Protein AF-D9WVT8-F1 (afdb_monomer_lite)

pLDDT: mean 73.74, std 14.32, range [50.91, 98.19]

Organism: NCBI:txid457427

Secondary structure (DSSP, 8-state):
-------GGGSTHHHHHHHHHHTTTTSS----HHHHHHTT----S-TTTS--S---STTSPPPPPP---THHHHHHHHHHHHHHHHHHHHHHHHHHHHT-

Structure (mmCIF, N/CA/C/O backbone):
data_AF-D9WVT8-F1
#
_entry.id   AF-D9WVT8-F1
#
loop_
_atom_site.group_PDB
_atom_site.id
_atom_site.type_symbol
_atom_site.label_atom_id
_atom_site.label_alt_id
_atom_site.label_comp_id
_atom_site.label_asym_id
_atom_site.label_entity_id
_atom_site.label_seq_id
_atom_site.pdbx_PDB_ins_code
_atom_site.Cartn_x
_atom_site.Cartn_y
_atom_site.Cartn_z
_atom_site.occupancy
_atom_site.B_iso_or_equiv
_atom_site.auth_seq_id
_atom_site.auth_comp_id
_atom_site.auth_asym_id
_atom_site.auth_atom_id
_atom_site.pdbx_PDB_model_num
ATOM 1 N N . MET A 1 1 ? -20.806 45.036 102.290 1.00 50.91 1 MET A N 1
ATOM 2 C CA . MET A 1 1 ? -20.273 44.665 100.964 1.00 50.91 1 MET A CA 1
ATOM 3 C C . MET A 1 1 ? -20.868 43.306 100.696 1.00 50.91 1 MET A C 1
ATOM 5 O O . MET A 1 1 ? -20.274 42.285 101.012 1.00 50.91 1 MET A O 1
ATOM 9 N N . ASP A 1 2 ? -22.142 43.396 100.341 1.00 51.28 2 ASP A N 1
ATOM 10 C CA . ASP A 1 2 ? -23.136 42.341 100.173 1.00 51.28 2 ASP A CA 1
ATOM 11 C C . ASP A 1 2 ? -22.688 41.458 99.006 1.00 51.28 2 ASP A C 1
ATOM 13 O O . ASP A 1 2 ? -22.251 41.966 97.977 1.00 51.28 2 ASP A O 1
ATOM 17 N N . ASP A 1 3 ? -22.392 40.195 99.264 1.00 60.50 3 ASP A N 1
ATOM 18 C CA . ASP A 1 3 ? -23.284 39.043 99.445 1.00 60.50 3 ASP A CA 1
ATOM 19 C C . ASP A 1 3 ? -23.158 38.207 98.171 1.00 60.50 3 ASP A C 1
ATOM 21 O O . ASP A 1 3 ? -23.471 38.642 97.063 1.00 60.50 3 ASP A O 1
ATOM 25 N N . ILE A 1 4 ? -22.499 37.066 98.339 1.00 61.38 4 ILE A N 1
ATOM 26 C CA . ILE A 1 4 ? -22.051 36.173 97.277 1.00 61.38 4 ILE A CA 1
ATOM 27 C C . ILE A 1 4 ? -23.297 35.406 96.838 1.00 61.38 4 ILE A C 1
ATOM 29 O O . ILE A 1 4 ? -23.610 34.348 97.374 1.00 61.38 4 ILE A O 1
ATOM 33 N N . GLY A 1 5 ? -24.048 36.019 95.927 1.00 60.19 5 GLY A N 1
ATOM 34 C CA . GLY A 1 5 ? -25.235 35.438 95.324 1.00 60.19 5 GLY A CA 1
ATOM 35 C C . GLY A 1 5 ? -24.886 34.256 94.425 1.00 60.19 5 GLY A C 1
ATOM 36 O O . GLY A 1 5 ? -24.136 34.411 93.465 1.00 60.19 5 GLY A O 1
ATOM 37 N N . ASP A 1 6 ? -25.476 33.121 94.789 1.00 62.91 6 ASP A N 1
ATOM 38 C CA . ASP A 1 6 ? -26.058 32.089 93.927 1.00 62.91 6 ASP A CA 1
ATOM 39 C C . ASP A 1 6 ? -25.130 31.336 92.957 1.00 62.91 6 ASP A C 1
ATOM 41 O O . ASP A 1 6 ? -24.783 31.791 91.872 1.00 62.91 6 ASP A O 1
ATOM 45 N N . LEU A 1 7 ? -24.764 30.115 93.358 1.00 59.00 7 LEU A N 1
ATOM 46 C CA . LEU A 1 7 ? -24.038 29.124 92.555 1.00 59.00 7 LEU A CA 1
ATOM 47 C C . LEU A 1 7 ? -24.989 28.137 91.842 1.00 59.00 7 LEU A C 1
ATOM 49 O O . LEU A 1 7 ? -24.538 27.083 91.399 1.00 59.00 7 LEU A O 1
ATOM 53 N N . ASP A 1 8 ? -26.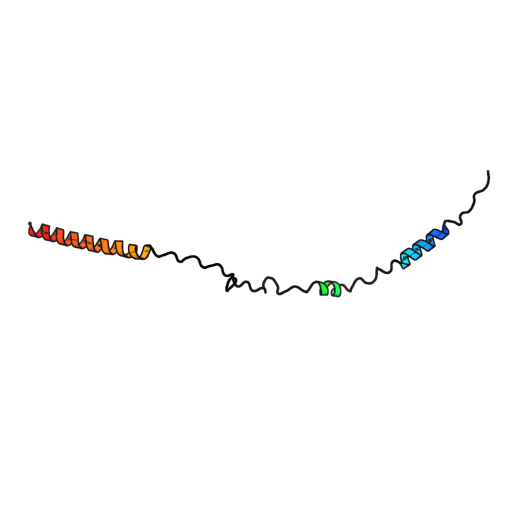276 28.465 91.706 1.00 59.03 8 ASP A N 1
ATOM 54 C CA . ASP A 1 8 ? -27.288 27.576 91.108 1.00 59.03 8 ASP A CA 1
ATOM 55 C C . ASP A 1 8 ? -27.292 27.572 89.557 1.00 59.03 8 ASP A C 1
ATOM 57 O O . ASP A 1 8 ? -27.959 26.742 88.944 1.00 59.03 8 ASP A O 1
ATOM 61 N N . ASP A 1 9 ? -26.488 28.414 88.893 1.00 58.50 9 ASP A N 1
ATOM 62 C CA . ASP A 1 9 ? -26.440 28.508 87.416 1.00 58.50 9 ASP A CA 1
ATOM 63 C C . ASP A 1 9 ? -25.504 27.487 86.726 1.00 58.50 9 ASP A C 1
ATOM 65 O O . ASP A 1 9 ? -25.484 27.386 85.498 1.00 58.50 9 ASP A O 1
ATOM 69 N N . VAL A 1 10 ? -24.703 26.711 87.470 1.00 57.22 10 VAL A N 1
ATOM 70 C CA . VAL A 1 10 ? -23.724 25.770 86.870 1.00 57.22 10 VAL A CA 1
ATOM 71 C C . VAL A 1 10 ? -24.318 24.388 86.562 1.00 57.22 10 VAL A C 1
ATOM 73 O O . VAL A 1 10 ? -23.728 23.630 85.791 1.00 57.22 10 VAL A O 1
ATOM 76 N N . ASP A 1 11 ? -25.488 24.068 87.122 1.00 57.31 11 ASP A N 1
ATOM 77 C CA . ASP A 1 11 ? -26.176 22.777 86.948 1.00 57.31 11 ASP A CA 1
ATOM 78 C C . ASP A 1 11 ? -26.972 22.703 85.626 1.00 57.31 11 ASP A C 1
ATOM 80 O O . ASP A 1 11 ? -27.199 21.632 85.076 1.00 57.31 11 ASP A O 1
ATOM 84 N N . GLN A 1 12 ? -27.307 23.843 85.013 1.00 58.78 12 GLN A N 1
ATOM 85 C CA . GLN A 1 12 ? -28.023 23.875 83.725 1.00 58.78 12 GLN A CA 1
ATOM 86 C C . GLN A 1 12 ? -27.145 23.488 82.521 1.00 58.78 12 GLN A C 1
ATOM 88 O O . GLN A 1 12 ? -27.652 23.077 81.479 1.00 58.78 12 GLN A O 1
ATOM 93 N N . GLY A 1 13 ? -25.817 23.580 82.643 1.00 56.03 13 GLY A N 1
ATOM 94 C CA . GLY A 1 13 ? -24.892 23.224 81.560 1.00 56.03 13 GLY A CA 1
ATOM 95 C C . GLY A 1 13 ? -24.733 21.715 81.335 1.00 56.03 13 GLY A C 1
ATOM 96 O O . GLY A 1 13 ? -24.273 21.307 80.268 1.00 56.03 13 GLY A O 1
ATOM 97 N N . VAL A 1 14 ? -25.099 20.876 82.315 1.00 58.19 14 VAL A N 1
ATOM 98 C CA . VAL A 1 14 ? -24.965 19.410 82.213 1.00 58.19 14 VAL A CA 1
ATOM 99 C C . VAL A 1 14 ? -26.164 18.736 81.531 1.00 58.19 14 VAL A C 1
ATOM 101 O O . VAL A 1 14 ? -26.035 17.625 81.021 1.00 58.19 14 VAL A O 1
ATOM 104 N N . GLU A 1 15 ? -27.309 19.413 81.454 1.00 58.66 15 GLU A N 1
ATOM 105 C CA . GLU A 1 15 ? -28.507 18.918 80.763 1.00 58.66 15 GLU A CA 1
ATOM 106 C C . GLU A 1 15 ? -28.406 19.131 79.241 1.00 58.66 15 GLU A C 1
ATOM 108 O O . GLU A 1 15 ? -28.783 18.259 78.455 1.00 58.66 15 GLU A O 1
ATOM 113 N N . ASP A 1 16 ? -27.789 20.237 78.813 1.00 58.62 16 ASP A N 1
ATOM 114 C CA . ASP A 1 16 ? -27.619 20.593 77.396 1.00 58.62 16 ASP A CA 1
ATOM 115 C C . ASP A 1 16 ?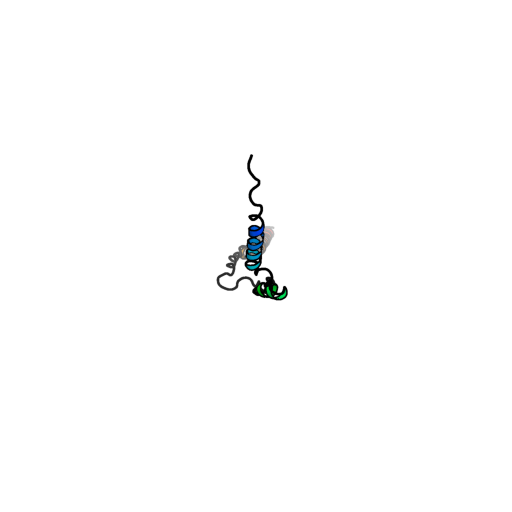 -26.571 19.702 76.688 1.00 58.62 16 ASP A C 1
ATOM 117 O O . ASP A 1 16 ? -26.714 19.333 75.521 1.00 58.62 16 ASP A O 1
ATOM 121 N N . VAL A 1 17 ? -25.548 19.230 77.414 1.00 59.8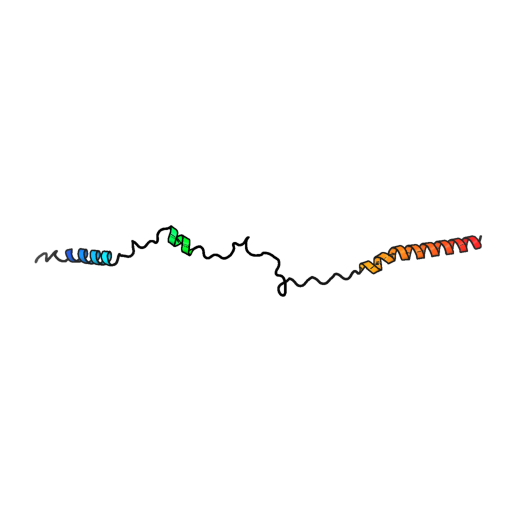8 17 VAL A N 1
ATOM 122 C CA . VAL A 1 17 ? -24.605 18.213 76.897 1.00 59.88 17 VAL A CA 1
ATOM 123 C C . VAL A 1 17 ? -25.245 16.826 76.747 1.00 59.88 17 VAL A C 1
ATOM 125 O O . VAL A 1 17 ? -24.815 16.050 75.894 1.00 59.88 17 VAL A O 1
ATOM 128 N N . GLY A 1 18 ? -26.294 16.521 77.520 1.00 59.50 18 GLY A N 1
ATOM 129 C CA . GLY A 1 18 ? -27.115 15.319 77.347 1.00 59.50 18 GLY A CA 1
ATOM 130 C C . GLY A 1 18 ? -27.992 15.386 76.092 1.00 59.50 18 GLY A C 1
ATOM 131 O O . GLY A 1 18 ? -28.099 14.400 75.365 1.00 59.50 18 GLY A O 1
ATOM 132 N N . ALA A 1 19 ? -28.531 16.566 75.771 1.00 62.53 19 ALA A N 1
ATOM 133 C CA . ALA A 1 19 ? -29.282 16.803 74.536 1.00 62.53 19 ALA A CA 1
ATOM 134 C C . ALA A 1 19 ? -28.394 16.724 73.276 1.00 62.53 19 ALA A C 1
ATOM 136 O O . ALA A 1 19 ? -28.817 16.213 72.237 1.00 62.53 19 ALA A O 1
ATOM 137 N N . LEU A 1 20 ? -27.130 17.156 73.367 1.00 60.41 20 LEU A N 1
ATOM 138 C CA . LEU A 1 20 ? -26.137 16.955 72.303 1.00 60.41 20 LEU A CA 1
ATOM 139 C C . LEU A 1 20 ? -25.779 15.473 72.099 1.00 60.41 20 LEU A C 1
ATOM 141 O O . LEU A 1 20 ? -25.527 15.065 70.966 1.00 60.41 20 LEU A O 1
ATOM 145 N N . ALA A 1 21 ? -25.792 14.661 73.162 1.00 59.56 21 ALA A N 1
ATOM 146 C CA . ALA A 1 21 ? -25.621 13.211 73.066 1.00 59.56 21 ALA A CA 1
ATOM 147 C C . ALA A 1 21 ? -26.848 12.516 72.440 1.00 59.56 21 ALA A C 1
ATOM 149 O O . ALA A 1 21 ? -26.688 11.539 71.714 1.00 59.56 21 ALA A O 1
ATOM 150 N N . GLU A 1 22 ? -28.058 13.048 72.641 1.00 57.81 22 GLU A N 1
ATOM 151 C CA . GLU A 1 22 ? -29.289 12.559 71.997 1.00 57.81 22 GLU A CA 1
ATOM 152 C C . GLU A 1 22 ? -29.348 12.902 70.492 1.00 57.81 22 GLU A C 1
ATOM 154 O O . GLU A 1 22 ? -29.849 12.116 69.688 1.00 57.81 22 GLU A O 1
ATOM 159 N N . LEU A 1 23 ? -28.733 14.016 70.073 1.00 59.47 23 LEU A N 1
ATOM 160 C CA . LEU A 1 23 ? -28.438 14.322 68.661 1.00 59.47 23 LEU A CA 1
ATOM 161 C C . LEU A 1 23 ? -27.265 13.498 68.082 1.00 59.47 23 LEU A C 1
ATOM 163 O O . LEU A 1 23 ? -27.044 13.519 66.870 1.00 59.47 23 LEU A O 1
ATOM 167 N N . GLY A 1 24 ? -26.531 12.768 68.928 1.00 57.94 24 GLY A N 1
ATOM 168 C CA . GLY A 1 24 ? -25.373 11.929 68.600 1.00 57.94 24 GLY A CA 1
ATOM 169 C C . GLY A 1 24 ? -25.712 10.512 68.128 1.00 57.94 24 GLY A C 1
ATOM 170 O O . GLY A 1 24 ? -24.833 9.661 68.064 1.00 57.94 24 GLY A O 1
ATOM 171 N N . GLY A 1 25 ? -26.964 10.234 67.759 1.00 55.56 25 GLY A N 1
ATOM 172 C CA . GLY A 1 25 ? -27.382 8.959 67.162 1.00 55.56 25 GLY A CA 1
ATOM 173 C C . GLY A 1 25 ? -26.894 8.734 65.722 1.00 55.56 25 GLY A C 1
ATOM 174 O O . GLY A 1 25 ? -27.648 8.212 64.907 1.00 55.56 25 GLY A O 1
ATOM 175 N N . LEU A 1 26 ? -25.676 9.165 65.380 1.00 59.38 26 LEU A N 1
ATOM 176 C CA . LEU A 1 26 ? -25.056 8.966 64.062 1.00 59.38 26 LEU A CA 1
ATOM 177 C C . LEU A 1 26 ? -23.907 7.944 64.086 1.00 59.38 26 LEU A C 1
ATOM 179 O O . LEU A 1 26 ? -23.282 7.728 63.051 1.00 59.38 26 LEU A O 1
ATOM 183 N N . ASP A 1 27 ? -23.631 7.325 65.236 1.00 58.28 27 ASP A N 1
ATOM 184 C CA . ASP A 1 27 ? -22.425 6.509 65.429 1.00 58.28 27 ASP A CA 1
ATOM 185 C C . ASP A 1 27 ? -22.606 4.994 65.205 1.00 58.28 27 ASP A C 1
ATOM 187 O O . ASP A 1 27 ? -21.615 4.273 65.230 1.00 58.28 27 ASP A O 1
ATOM 191 N N . ASP A 1 28 ? -23.809 4.486 64.909 1.00 59.06 28 ASP A N 1
ATOM 192 C CA . ASP A 1 28 ? -24.047 3.029 64.791 1.00 59.06 28 ASP A CA 1
ATOM 193 C C . ASP A 1 28 ? -24.770 2.595 63.503 1.00 59.06 28 ASP A C 1
ATOM 195 O O . ASP A 1 28 ? -25.538 1.636 63.480 1.00 59.06 28 ASP A O 1
ATOM 199 N N . ASP A 1 29 ? -24.485 3.267 62.392 1.00 59.12 29 ASP A N 1
ATOM 200 C CA . ASP A 1 29 ? -24.782 2.741 61.053 1.00 59.12 29 ASP A CA 1
ATOM 201 C C . ASP A 1 29 ? -23.523 2.799 60.173 1.00 59.12 29 ASP A C 1
ATOM 203 O O . ASP A 1 29 ? -23.583 3.109 58.982 1.00 59.12 29 ASP A O 1
ATOM 207 N N . GLU A 1 30 ? -22.349 2.496 60.745 1.00 60.38 30 GLU A N 1
ATOM 208 C CA . GLU A 1 30 ? -21.217 2.101 59.907 1.00 60.38 30 GLU A CA 1
ATOM 209 C C . GLU A 1 30 ? -21.622 0.774 59.247 1.00 60.38 30 GLU A C 1
ATOM 211 O O . GLU A 1 30 ? -21.756 -0.245 59.939 1.00 60.38 30 GLU A O 1
ATOM 216 N N . PRO A 1 31 ? -21.897 0.755 57.927 1.00 62.88 31 PRO A N 1
ATOM 217 C CA . PRO A 1 31 ? -22.339 -0.461 57.273 1.00 62.88 31 PRO A CA 1
ATOM 218 C C . PRO A 1 31 ? -21.272 -1.537 57.505 1.00 62.88 31 PRO A C 1
ATOM 220 O O . PRO A 1 31 ? -20.080 -1.221 57.449 1.00 62.88 31 PRO A O 1
ATOM 223 N N . PRO A 1 32 ? -21.658 -2.808 57.736 1.00 67.81 32 PRO A N 1
ATOM 224 C CA . PRO A 1 32 ? -20.687 -3.880 57.934 1.00 67.81 32 PRO A CA 1
ATOM 225 C C . PRO A 1 32 ? -19.662 -3.805 56.802 1.00 67.81 32 PRO A C 1
ATOM 227 O O . PRO A 1 32 ? -20.055 -3.593 55.654 1.00 67.81 32 PRO A O 1
ATOM 230 N N . ALA A 1 33 ? -18.366 -3.919 57.107 1.00 63.44 33 ALA A N 1
ATOM 231 C CA . ALA A 1 33 ? -17.275 -3.583 56.177 1.00 63.44 33 ALA A CA 1
ATOM 232 C C . ALA A 1 33 ? -17.420 -4.215 54.768 1.00 63.44 33 ALA A C 1
ATOM 234 O O . ALA A 1 33 ? -16.949 -3.677 53.764 1.00 63.44 33 ALA A O 1
ATOM 235 N N . GLU A 1 34 ? -18.141 -5.331 54.672 1.00 58.56 34 GLU A N 1
ATOM 236 C CA . GLU A 1 34 ? -18.519 -6.028 53.441 1.00 58.56 34 GLU A CA 1
ATOM 237 C C . GLU A 1 34 ? -19.523 -5.250 52.553 1.00 58.56 34 GLU A C 1
ATOM 239 O O . GLU A 1 34 ? -19.402 -5.251 51.325 1.00 58.56 34 GLU A O 1
ATOM 244 N N . ALA A 1 35 ? -20.483 -4.519 53.133 1.00 60.53 35 ALA A N 1
ATOM 245 C CA . ALA A 1 35 ? -21.496 -3.729 52.423 1.00 60.53 35 ALA A CA 1
ATOM 246 C C . ALA A 1 35 ? -20.948 -2.407 51.849 1.00 60.53 35 ALA A C 1
ATOM 248 O O . ALA A 1 35 ? -21.450 -1.919 50.829 1.00 60.53 35 ALA A O 1
ATOM 249 N N . ALA A 1 36 ? -19.884 -1.856 52.441 1.00 58.41 36 ALA A N 1
ATOM 250 C CA . ALA A 1 36 ? -19.128 -0.747 51.855 1.00 58.41 36 ALA A CA 1
ATOM 251 C C . ALA A 1 36 ? -18.316 -1.201 50.624 1.00 58.41 36 ALA A C 1
ATOM 253 O O . ALA A 1 36 ? -18.214 -0.472 49.632 1.00 58.41 36 ALA A O 1
ATOM 254 N N . HIS A 1 37 ? -17.790 -2.431 50.638 1.00 61.38 37 HIS A N 1
ATOM 255 C CA . HIS A 1 37 ? -17.090 -3.020 49.493 1.00 61.38 37 HIS A CA 1
ATOM 256 C C . HIS A 1 37 ? -18.025 -3.449 48.357 1.00 61.38 37 HIS A C 1
ATOM 258 O O . HIS A 1 37 ? -17.658 -3.308 47.189 1.00 61.38 37 HIS A O 1
ATOM 264 N N . ALA A 1 38 ? -19.248 -3.884 48.669 1.00 63.25 38 ALA A N 1
ATOM 265 C CA . ALA A 1 38 ? -20.245 -4.268 47.668 1.00 63.25 38 ALA A CA 1
ATOM 266 C C . ALA A 1 38 ? -20.585 -3.118 46.698 1.00 63.25 38 ALA A C 1
ATOM 268 O O . ALA A 1 38 ? -20.663 -3.316 45.486 1.00 63.25 38 ALA A O 1
ATOM 269 N N . ARG A 1 39 ? -20.688 -1.881 47.205 1.00 62.62 39 ARG A N 1
ATOM 270 C CA . ARG A 1 39 ? -20.955 -0.674 46.394 1.00 62.62 39 ARG A CA 1
ATOM 271 C C . ARG A 1 39 ? -19.778 -0.250 45.507 1.00 62.62 39 ARG A C 1
ATOM 273 O O . ARG A 1 39 ? -19.946 0.593 44.631 1.00 62.62 39 ARG A O 1
ATOM 280 N N . ARG A 1 40 ? -18.591 -0.826 45.717 1.00 62.38 40 ARG A N 1
ATOM 281 C CA . ARG A 1 40 ? -17.365 -0.549 44.951 1.00 62.38 40 ARG A CA 1
ATOM 282 C C . ARG A 1 40 ? -17.131 -1.512 43.787 1.00 62.38 40 ARG A C 1
ATOM 284 O O . ARG A 1 40 ? -16.131 -1.367 43.093 1.00 62.38 40 ARG A O 1
ATOM 291 N N . THR A 1 41 ? -18.046 -2.452 43.537 1.00 67.06 41 THR A N 1
ATOM 292 C CA . THR A 1 41 ? -17.928 -3.419 42.431 1.00 67.06 41 THR A CA 1
ATOM 293 C C . THR A 1 41 ? -19.109 -3.333 41.467 1.00 67.06 41 THR A C 1
ATOM 295 O O . THR A 1 41 ? -19.833 -4.284 41.212 1.00 67.06 41 THR A O 1
ATOM 298 N N . MET A 1 42 ? -19.288 -2.153 40.880 1.00 67.25 42 MET A N 1
ATOM 299 C CA . MET A 1 42 ? -19.906 -2.040 39.560 1.00 67.25 42 MET A CA 1
ATOM 300 C C . MET A 1 42 ? -18.855 -1.459 38.625 1.00 67.25 42 MET A C 1
ATOM 302 O O . MET A 1 42 ? -18.842 -0.274 38.309 1.00 67.25 42 MET A O 1
ATOM 306 N N . ILE A 1 43 ? -17.904 -2.304 38.258 1.00 69.00 43 ILE A N 1
ATOM 307 C CA . ILE A 1 43 ? -16.856 -1.977 37.302 1.00 69.00 43 ILE A CA 1
ATOM 308 C C . ILE A 1 43 ? -17.153 -2.877 36.108 1.00 69.00 43 ILE A C 1
ATOM 310 O O . ILE A 1 43 ? -17.468 -4.053 36.289 1.00 69.00 43 ILE A O 1
ATOM 314 N N . GLY A 1 44 ? -17.165 -2.316 34.899 1.00 74.69 44 GLY A N 1
ATOM 315 C CA . GLY A 1 44 ? -17.298 -3.122 33.685 1.00 74.69 44 GLY A CA 1
ATOM 316 C C . GLY A 1 44 ? -16.195 -4.188 33.587 1.00 74.69 44 GLY A C 1
ATOM 317 O O . GLY A 1 44 ? -15.353 -4.308 34.474 1.00 74.69 44 GLY A O 1
ATOM 318 N N . ARG A 1 45 ? -16.180 -4.946 32.484 1.00 73.81 45 ARG A N 1
ATOM 319 C CA . ARG A 1 45 ? -15.081 -5.880 32.177 1.00 73.81 45 ARG A CA 1
ATOM 320 C C . ARG A 1 45 ? -13.726 -5.208 32.421 1.00 73.81 45 ARG A C 1
ATOM 322 O O . ARG A 1 45 ? -13.562 -4.044 32.042 1.00 73.81 45 ARG A O 1
ATOM 329 N N . SER A 1 46 ? -12.812 -5.911 33.089 1.00 79.88 46 SER A N 1
ATOM 330 C CA . SER A 1 46 ? -11.494 -5.373 33.435 1.00 79.88 46 SER A CA 1
ATOM 331 C C . SER A 1 46 ? -10.739 -4.909 32.186 1.00 79.88 46 SER A C 1
ATOM 333 O O . SER A 1 46 ? -11.104 -5.255 31.064 1.00 79.88 46 SER A O 1
ATOM 335 N N . THR A 1 47 ? -9.692 -4.097 32.338 1.00 75.12 47 THR A N 1
ATOM 336 C CA . THR A 1 47 ? -8.954 -3.554 31.184 1.00 75.12 47 THR A CA 1
ATOM 337 C C . THR A 1 47 ? -8.45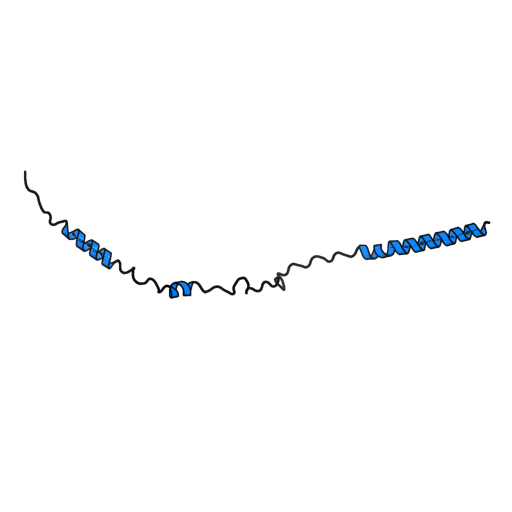2 -4.638 30.241 1.00 75.12 47 THR A C 1
ATOM 339 O O . THR A 1 47 ? -8.520 -4.456 29.038 1.00 75.12 47 THR A O 1
ATOM 342 N N . GLU A 1 48 ? -8.038 -5.775 30.782 1.00 74.56 48 GLU A N 1
ATOM 343 C CA . GLU A 1 48 ? -7.582 -6.965 30.073 1.00 74.56 48 GLU A CA 1
ATOM 344 C C . GLU A 1 48 ? -8.722 -7.813 29.478 1.00 74.56 48 GLU A C 1
ATOM 346 O O . GLU A 1 48 ? -8.490 -8.630 28.589 1.00 74.56 48 GLU A O 1
ATOM 351 N N . GLU A 1 49 ? -9.956 -7.601 29.935 1.00 76.62 49 GLU A N 1
ATOM 352 C CA . GLU A 1 49 ? -11.184 -8.221 29.425 1.00 76.62 49 GLU A CA 1
ATOM 353 C C . GLU A 1 49 ? -11.950 -7.312 28.442 1.00 76.62 49 GLU A C 1
ATOM 355 O O . GLU A 1 49 ? -12.910 -7.757 27.792 1.00 76.62 49 GLU A O 1
ATOM 360 N N . VAL A 1 50 ? -11.555 -6.036 28.323 1.00 78.88 50 VAL A N 1
ATOM 361 C CA . VAL A 1 50 ? -12.001 -5.135 27.254 1.00 78.88 50 VAL A CA 1
ATOM 362 C C . VAL A 1 50 ? -11.381 -5.617 25.947 1.00 78.88 50 VAL A C 1
ATOM 364 O O . VAL A 1 50 ? -10.181 -5.853 25.855 1.00 78.88 50 VAL A O 1
ATOM 367 N N . ASP A 1 51 ? -12.212 -5.764 24.912 1.00 79.44 51 ASP A N 1
ATOM 368 C CA . ASP A 1 51 ? -11.733 -6.164 23.591 1.00 79.44 51 ASP A CA 1
ATOM 369 C C . ASP A 1 51 ? -10.767 -5.104 23.049 1.00 79.44 51 ASP A C 1
ATOM 371 O O . ASP A 1 51 ? -11.165 -4.012 22.641 1.00 79.44 51 ASP A O 1
ATOM 375 N N . HIS A 1 52 ? -9.480 -5.433 23.079 1.00 80.94 52 HIS A N 1
ATOM 376 C CA . HIS A 1 52 ? -8.419 -4.615 22.512 1.00 80.94 52 HIS A CA 1
ATOM 377 C C . HIS A 1 52 ? -8.249 -4.829 21.011 1.00 80.94 52 HIS A C 1
ATOM 379 O O . HIS A 1 52 ? -7.278 -4.327 20.437 1.00 80.94 52 HIS A O 1
ATOM 385 N N . ALA A 1 53 ? -9.141 -5.578 20.350 1.00 81.38 53 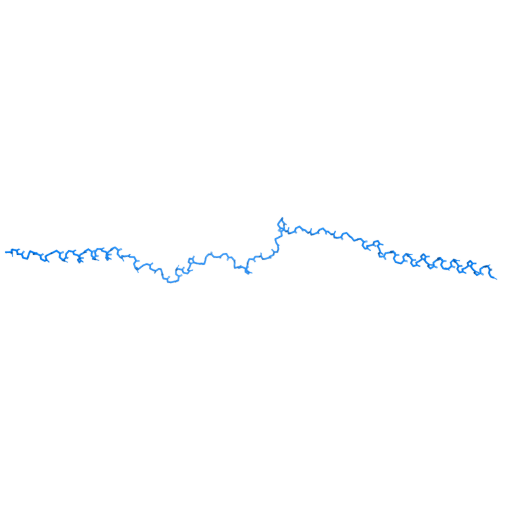ALA A N 1
ATOM 386 C CA . ALA A 1 53 ? -9.112 -5.658 18.904 1.00 81.38 53 ALA A CA 1
ATOM 387 C C . ALA A 1 53 ? -9.091 -4.232 18.329 1.00 81.38 53 ALA A C 1
ATOM 389 O O . ALA A 1 53 ? -9.930 -3.404 18.702 1.00 81.38 53 ALA A O 1
ATOM 390 N N . PRO A 1 54 ? -8.141 -3.929 17.422 1.00 80.06 54 PRO A N 1
ATOM 391 C CA . PRO A 1 54 ? -8.125 -2.655 16.727 1.00 80.06 54 PRO A CA 1
ATOM 392 C C . PRO A 1 54 ? -9.527 -2.365 16.187 1.00 80.06 54 PRO A C 1
ATOM 394 O O . PRO A 1 54 ? -10.135 -3.284 15.621 1.00 80.06 54 PRO A O 1
ATOM 397 N N . PRO A 1 55 ? -10.056 -1.143 16.374 1.00 79.62 55 PRO A N 1
ATOM 398 C CA . PRO A 1 55 ? -11.431 -0.825 16.022 1.00 79.62 55 PRO A CA 1
ATOM 399 C C . PRO A 1 55 ? -11.691 -1.248 14.577 1.00 79.62 55 PRO A C 1
ATOM 401 O O . PRO A 1 55 ? -11.085 -0.726 13.646 1.00 79.62 55 PRO A O 1
ATOM 404 N N . ARG A 1 56 ? -12.553 -2.250 14.382 1.00 71.81 56 ARG A N 1
ATOM 405 C CA . ARG A 1 56 ? -12.960 -2.694 13.045 1.00 71.81 56 ARG A CA 1
ATOM 406 C C . ARG A 1 56 ? -14.129 -1.833 12.568 1.00 71.81 56 ARG A C 1
ATOM 408 O O . ARG A 1 56 ? -14.938 -1.360 13.362 1.00 71.81 56 ARG A O 1
ATOM 415 N N . GLY A 1 57 ? -14.236 -1.623 11.260 1.00 79.12 57 GLY A N 1
ATOM 416 C CA . GLY A 1 57 ? -15.280 -0.782 10.669 1.00 79.12 57 GLY A CA 1
ATOM 417 C C . GLY A 1 57 ? -14.833 0.669 10.490 1.00 79.12 57 GLY A C 1
ATOM 418 O O . GLY A 1 57 ? -13.716 0.928 10.060 1.00 79.12 57 GLY A O 1
ATOM 419 N N . ARG A 1 58 ? -15.715 1.633 10.768 1.00 74.94 58 ARG A N 1
ATOM 420 C CA . ARG A 1 58 ? -15.521 3.046 10.373 1.00 74.94 58 ARG A CA 1
ATOM 421 C C . ARG A 1 58 ? -14.465 3.809 11.174 1.00 74.94 58 ARG A C 1
ATOM 423 O O . ARG A 1 58 ? -14.011 4.848 10.714 1.00 74.94 58 ARG A O 1
ATOM 430 N N . TYR A 1 59 ? -14.101 3.300 12.346 1.00 72.44 59 TYR A N 1
ATOM 431 C CA . TYR A 1 59 ? -13.031 3.856 13.177 1.00 72.44 59 TYR A CA 1
ATOM 432 C C . TYR A 1 59 ? -11.706 3.107 12.992 1.00 72.44 59 TYR A C 1
ATOM 434 O O . TYR A 1 59 ? -10.753 3.378 13.718 1.00 72.44 59 TYR A O 1
ATOM 442 N N . ALA A 1 60 ? -11.636 2.168 12.038 1.00 83.75 60 ALA A N 1
ATOM 443 C CA . ALA A 1 60 ? -10.369 1.563 11.673 1.00 83.75 60 ALA A CA 1
ATOM 444 C C . ALA A 1 60 ? -9.451 2.644 11.092 1.00 83.75 60 ALA A C 1
ATOM 446 O O . ALA A 1 60 ? -9.919 3.480 10.309 1.00 83.75 60 ALA A O 1
ATOM 447 N N . PRO A 1 61 ? -8.153 2.638 11.437 1.00 81.88 61 PRO A N 1
ATOM 448 C CA . PRO A 1 61 ? -7.199 3.493 10.757 1.00 81.88 61 PRO A CA 1
ATOM 449 C C . PRO A 1 61 ? -7.298 3.227 9.253 1.00 81.88 61 PRO A C 1
ATOM 451 O O . PRO A 1 61 ? -7.236 2.078 8.808 1.00 81.88 61 PRO A O 1
ATOM 454 N N . VAL A 1 62 ? -7.508 4.296 8.481 1.00 84.69 62 VAL A N 1
ATOM 455 C CA . VAL A 1 62 ? -7.555 4.220 7.020 1.00 84.69 62 VAL A CA 1
ATOM 456 C C . VAL A 1 62 ? -6.246 3.577 6.556 1.00 84.69 62 VAL A C 1
ATOM 458 O O . VAL A 1 62 ? -5.180 4.042 6.975 1.00 84.69 62 VAL A O 1
ATOM 461 N N . PRO A 1 63 ? -6.295 2.499 5.749 1.00 82.38 63 PRO A N 1
ATOM 462 C CA . PRO A 1 63 ? -5.082 1.845 5.293 1.00 82.38 63 PRO A CA 1
ATOM 463 C C . PRO A 1 63 ? -4.219 2.855 4.542 1.00 82.38 63 PRO A C 1
ATOM 465 O O . PRO A 1 63 ? -4.723 3.655 3.748 1.00 82.38 63 PRO A O 1
ATOM 468 N N . ALA A 1 64 ? -2.916 2.828 4.820 1.00 82.88 64 ALA A N 1
ATOM 469 C CA . ALA A 1 64 ? -1.969 3.664 4.105 1.00 82.88 64 ALA A CA 1
ATOM 470 C C . ALA A 1 64 ? -2.089 3.390 2.594 1.00 82.88 64 ALA A C 1
ATOM 472 O O . ALA A 1 64 ? -2.295 2.235 2.205 1.00 82.88 64 ALA A O 1
ATOM 473 N N . PRO A 1 65 ? -1.974 4.425 1.742 1.00 81.62 65 PRO A N 1
ATOM 474 C CA . PRO A 1 65 ? -2.001 4.229 0.301 1.00 81.62 65 PRO A CA 1
ATOM 475 C C . PRO A 1 65 ? -0.918 3.225 -0.101 1.00 81.62 65 PRO A C 1
ATOM 477 O O . PRO A 1 65 ? 0.215 3.306 0.380 1.00 81.62 65 PRO A O 1
ATOM 480 N N . GLU A 1 66 ? -1.261 2.276 -0.977 1.00 80.38 66 GLU A N 1
ATOM 481 C CA . GLU A 1 66 ? -0.277 1.327 -1.493 1.00 80.38 66 GLU A CA 1
ATOM 482 C C . GLU A 1 66 ? 0.848 2.095 -2.189 1.0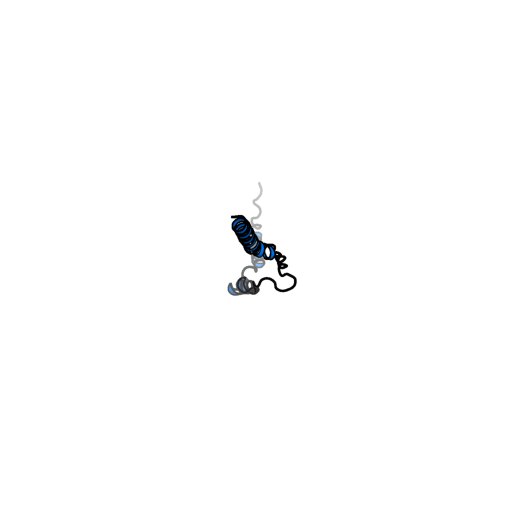0 80.38 66 GLU A C 1
ATOM 484 O O . GLU A 1 66 ? 0.617 2.910 -3.087 1.00 80.38 66 GLU A O 1
ATOM 489 N N . ALA A 1 67 ? 2.086 1.844 -1.762 1.00 77.38 67 ALA A N 1
ATOM 490 C CA . ALA A 1 67 ? 3.251 2.388 -2.433 1.00 77.38 67 ALA A CA 1
ATOM 491 C C . ALA A 1 67 ? 3.289 1.817 -3.857 1.00 77.38 67 ALA A C 1
ATOM 493 O O . ALA A 1 67 ? 3.607 0.644 -4.060 1.00 77.38 67 ALA A O 1
ATOM 494 N N . GLY A 1 68 ? 2.949 2.645 -4.847 1.00 70.75 68 GLY A N 1
ATOM 495 C CA . GLY A 1 68 ? 3.030 2.265 -6.252 1.00 70.75 68 GLY A CA 1
ATOM 496 C C . GLY A 1 68 ? 4.427 1.731 -6.570 1.00 70.75 68 GLY A C 1
ATOM 497 O O . GLY A 1 68 ? 5.434 2.375 -6.267 1.00 70.75 68 GLY A O 1
ATOM 498 N N . SER A 1 69 ? 4.509 0.533 -7.156 1.00 68.75 69 SER A N 1
ATOM 499 C CA . SER A 1 69 ? 5.788 -0.130 -7.405 1.00 68.75 69 SER A CA 1
ATOM 500 C C . SER A 1 69 ? 6.544 0.537 -8.564 1.00 68.75 69 SER A C 1
ATOM 502 O O . SER A 1 69 ? 6.543 0.049 -9.695 1.00 68.75 69 SER A O 1
ATOM 504 N N . THR A 1 70 ? 7.249 1.634 -8.299 1.00 66.69 70 THR A N 1
ATOM 505 C CA . THR A 1 70 ? 8.179 2.255 -9.262 1.00 66.69 70 THR A CA 1
ATOM 506 C C . THR A 1 70 ? 9.276 1.282 -9.706 1.00 66.69 70 THR A C 1
ATOM 508 O O . THR A 1 70 ? 9.744 1.339 -10.840 1.00 66.69 70 THR A O 1
ATOM 511 N N . GLY A 1 71 ? 9.641 0.317 -8.859 1.00 67.94 71 GLY A N 1
ATOM 512 C CA . GLY A 1 71 ? 10.677 -0.675 -9.152 1.00 67.94 71 GLY A CA 1
ATOM 513 C C . GLY A 1 71 ? 10.319 -1.719 -10.219 1.00 67.94 71 GLY A C 1
ATOM 514 O O . GLY A 1 71 ? 11.230 -2.347 -10.755 1.00 67.94 71 GLY A O 1
ATOM 515 N N . ALA A 1 72 ? 9.039 -1.922 -10.558 1.00 69.56 72 ALA A N 1
ATOM 516 C CA . ALA A 1 72 ? 8.643 -2.967 -11.510 1.00 69.56 72 ALA A CA 1
ATOM 517 C C . ALA A 1 72 ? 9.220 -2.726 -12.918 1.00 69.56 72 ALA A C 1
ATOM 519 O O . ALA A 1 72 ? 9.731 -3.657 -13.539 1.00 69.56 72 ALA A O 1
ATOM 520 N N . ALA A 1 73 ? 9.223 -1.473 -13.384 1.00 69.56 73 ALA A N 1
ATOM 521 C CA . ALA A 1 73 ? 9.837 -1.100 -14.659 1.00 69.56 73 ALA A CA 1
ATOM 522 C C . ALA A 1 73 ? 11.376 -1.179 -14.608 1.00 69.56 73 ALA A C 1
ATOM 524 O O . ALA A 1 73 ? 12.007 -1.669 -15.545 1.00 69.56 73 ALA A O 1
ATOM 525 N N . LEU A 1 74 ? 11.998 -0.763 -13.496 1.00 78.31 74 LEU A N 1
ATOM 526 C CA . LEU A 1 74 ? 13.462 -0.753 -13.365 1.00 78.31 74 LEU A CA 1
ATOM 527 C C . LEU A 1 74 ? 14.085 -2.154 -13.288 1.00 78.31 74 LEU A C 1
ATOM 529 O O . LEU A 1 74 ? 15.227 -2.328 -13.710 1.00 78.31 74 LEU A O 1
ATOM 533 N N . ARG A 1 75 ? 13.350 -3.171 -12.818 1.00 84.94 75 ARG A N 1
ATOM 534 C CA . ARG A 1 75 ? 13.831 -4.568 -12.785 1.00 84.94 75 ARG A CA 1
ATOM 535 C C . ARG A 1 75 ? 14.186 -5.109 -14.170 1.00 84.94 75 ARG A C 1
ATOM 537 O O . ARG A 1 75 ? 15.060 -5.963 -14.281 1.00 84.94 75 ARG A O 1
ATOM 544 N N . TRP A 1 76 ? 13.556 -4.579 -15.216 1.00 90.25 76 TRP A N 1
ATOM 545 C CA . TRP A 1 76 ? 13.839 -4.954 -16.599 1.00 90.25 76 TRP A CA 1
ATOM 546 C C . TRP A 1 76 ? 14.930 -4.110 -17.256 1.00 90.25 76 TRP A C 1
ATOM 548 O O . TRP A 1 76 ? 15.499 -4.539 -18.257 1.00 90.25 76 TRP A O 1
ATOM 558 N N . ALA A 1 77 ? 15.277 -2.951 -16.690 1.00 90.12 77 ALA A N 1
ATOM 559 C CA . ALA A 1 77 ? 16.265 -2.056 -17.285 1.00 90.12 77 ALA A CA 1
ATOM 560 C C . ALA A 1 77 ? 17.654 -2.712 -17.375 1.00 90.12 77 ALA A C 1
ATOM 562 O O . ALA A 1 77 ? 18.282 -2.689 -18.433 1.00 90.12 77 ALA A O 1
ATOM 563 N N . ALA A 1 78 ? 18.106 -3.357 -16.295 1.00 89.38 78 ALA A N 1
ATOM 564 C CA . ALA A 1 78 ? 19.392 -4.053 -16.260 1.00 89.38 78 ALA A CA 1
ATOM 565 C C . ALA A 1 78 ? 19.491 -5.223 -17.268 1.00 89.38 78 ALA A C 1
ATOM 567 O O . ALA A 1 78 ? 20.426 -5.220 -18.075 1.00 89.38 78 ALA A O 1
ATOM 568 N N . PRO A 1 79 ? 18.558 -6.201 -17.304 1.00 93.44 79 PRO A N 1
ATOM 569 C CA . PRO A 1 79 ? 18.631 -7.285 -18.285 1.00 93.44 79 PRO A CA 1
ATOM 570 C C . PRO A 1 79 ? 18.447 -6.793 -19.727 1.00 93.44 79 PRO A C 1
ATOM 572 O O . PRO A 1 79 ? 19.136 -7.281 -20.622 1.00 93.44 79 PRO A O 1
ATOM 575 N N . ALA A 1 80 ? 17.592 -5.792 -19.972 1.00 94.94 80 ALA A N 1
ATOM 576 C CA . ALA A 1 80 ? 17.433 -5.215 -21.306 1.00 94.94 80 ALA A CA 1
ATOM 577 C C . ALA A 1 80 ? 18.732 -4.555 -21.802 1.00 94.94 80 ALA A C 1
ATOM 579 O O . ALA A 1 80 ? 19.162 -4.807 -22.929 1.00 94.94 80 ALA A O 1
ATOM 580 N N . ALA A 1 81 ? 19.403 -3.774 -20.948 1.00 95.88 81 ALA A N 1
ATOM 581 C CA . ALA A 1 81 ? 20.684 -3.155 -21.279 1.00 95.88 81 ALA A CA 1
ATOM 582 C C . ALA A 1 81 ? 21.760 -4.199 -21.622 1.00 95.88 81 ALA A C 1
ATOM 584 O O . ALA A 1 81 ? 22.500 -4.023 -22.591 1.00 95.88 81 ALA A O 1
ATOM 585 N N . ALA A 1 82 ? 21.814 -5.317 -20.890 1.00 97.06 82 ALA A N 1
ATOM 586 C CA . ALA A 1 82 ? 22.762 -6.396 -21.166 1.00 97.06 82 ALA A CA 1
ATOM 587 C C . ALA A 1 82 ? 22.571 -7.001 -22.569 1.00 97.06 82 ALA A C 1
ATOM 589 O O . ALA A 1 82 ? 23.549 -7.196 -23.293 1.00 97.06 82 ALA A O 1
ATOM 590 N N . VAL A 1 83 ? 21.323 -7.240 -22.989 1.00 97.81 83 VAL A N 1
ATOM 591 C CA . VAL A 1 83 ? 21.009 -7.760 -24.332 1.00 97.81 83 VAL A CA 1
ATOM 592 C C . VAL A 1 83 ? 21.411 -6.763 -25.424 1.00 97.81 83 VAL A C 1
ATOM 594 O O . VAL A 1 83 ? 22.015 -7.147 -26.432 1.00 97.81 83 VAL A O 1
ATOM 597 N N . VAL A 1 84 ? 21.142 -5.471 -25.216 1.00 98.12 84 VAL A N 1
ATOM 598 C CA . VAL A 1 84 ? 21.531 -4.411 -26.160 1.00 98.12 84 VAL A CA 1
ATOM 599 C C . VAL A 1 84 ? 23.054 -4.347 -26.308 1.00 98.12 84 VAL A C 1
ATOM 601 O O . VAL A 1 84 ? 23.564 -4.380 -27.427 1.00 98.12 84 VAL A O 1
ATOM 604 N N . ILE A 1 85 ? 23.800 -4.345 -25.202 1.00 98.19 85 ILE A N 1
ATOM 605 C CA . ILE A 1 85 ? 25.269 -4.303 -25.234 1.00 98.19 85 ILE A CA 1
ATOM 606 C C . ILE A 1 85 ? 25.838 -5.561 -25.901 1.00 98.19 85 ILE A C 1
ATOM 608 O O . ILE A 1 85 ? 26.696 -5.461 -26.780 1.00 98.19 85 ILE A O 1
ATOM 612 N N . ALA A 1 86 ? 25.349 -6.748 -25.535 1.00 98.19 86 ALA A N 1
ATOM 613 C CA . ALA A 1 86 ? 25.817 -8.005 -26.112 1.00 98.19 86 ALA A CA 1
ATOM 614 C C . ALA A 1 86 ? 25.597 -8.051 -27.632 1.00 98.19 86 ALA A C 1
ATOM 616 O O . ALA A 1 86 ? 26.505 -8.423 -28.380 1.00 98.19 86 ALA A O 1
ATOM 617 N N . SER A 1 87 ? 24.423 -7.622 -28.103 1.00 97.38 87 SER A N 1
ATOM 618 C CA . SER A 1 87 ? 24.123 -7.580 -29.538 1.00 97.38 87 SER A CA 1
ATOM 619 C C . SER A 1 87 ? 25.013 -6.578 -30.283 1.00 97.38 87 SER A C 1
ATOM 621 O O . SER A 1 87 ? 25.578 -6.928 -31.322 1.00 97.38 87 SER A O 1
ATOM 623 N N . ALA A 1 88 ? 25.244 -5.389 -29.719 1.00 97.88 88 ALA A N 1
ATOM 624 C CA . ALA A 1 88 ? 26.168 -4.401 -30.273 1.00 97.88 88 ALA A CA 1
ATOM 625 C C . ALA A 1 88 ? 27.603 -4.948 -30.387 1.00 97.88 88 ALA A C 1
ATOM 627 O O . ALA A 1 88 ? 28.244 -4.785 -31.427 1.00 97.88 88 ALA A O 1
ATOM 628 N N . VAL A 1 89 ? 28.095 -5.661 -29.367 1.00 97.56 89 VAL A N 1
ATOM 629 C CA . VAL A 1 89 ? 29.429 -6.286 -29.384 1.00 97.56 89 VAL A CA 1
ATOM 630 C C . VAL A 1 89 ? 29.514 -7.386 -30.440 1.00 97.56 89 VAL A C 1
ATOM 632 O O . VAL A 1 89 ? 30.499 -7.445 -31.176 1.00 97.56 89 VAL A O 1
ATOM 635 N N . VAL A 1 90 ? 28.501 -8.249 -30.557 1.00 97.25 90 VAL A N 1
ATOM 636 C CA . VAL A 1 90 ? 28.478 -9.325 -31.563 1.00 97.25 90 VAL A CA 1
ATOM 637 C C . VAL A 1 90 ? 28.474 -8.749 -32.976 1.00 97.25 90 VAL A C 1
ATOM 639 O O . VAL A 1 90 ? 29.279 -9.173 -33.811 1.00 97.25 90 VAL A O 1
ATOM 642 N N . VAL A 1 91 ? 27.619 -7.759 -33.244 1.00 97.31 91 VAL A N 1
ATOM 643 C CA . VAL A 1 91 ? 27.552 -7.081 -34.545 1.00 97.31 91 VAL A CA 1
ATOM 644 C C . VAL A 1 91 ? 28.865 -6.355 -34.832 1.00 97.31 91 VAL A C 1
ATOM 646 O O . VAL A 1 91 ? 29.462 -6.583 -35.884 1.00 97.31 91 VAL A O 1
ATOM 649 N N . GLY A 1 92 ? 29.378 -5.565 -33.887 1.00 96.50 92 GLY A N 1
ATOM 650 C CA . GLY A 1 92 ? 30.645 -4.846 -34.027 1.00 96.50 92 GLY A CA 1
ATOM 651 C C . GLY A 1 92 ? 31.825 -5.785 -34.283 1.00 96.50 92 GLY A C 1
ATOM 652 O O . GLY A 1 92 ? 32.597 -5.587 -35.222 1.00 96.50 92 GLY A O 1
ATOM 653 N N . ARG A 1 93 ? 31.920 -6.884 -33.526 1.00 95.38 93 ARG A N 1
ATOM 654 C CA . ARG A 1 93 ? 32.951 -7.914 -33.712 1.00 95.38 93 ARG A CA 1
ATOM 655 C C . ARG A 1 93 ? 32.811 -8.620 -35.057 1.00 95.38 93 ARG A C 1
ATOM 657 O O . ARG A 1 93 ? 33.824 -8.919 -35.690 1.00 95.38 93 ARG A O 1
ATOM 664 N N . ARG A 1 94 ? 31.586 -8.889 -35.517 1.00 94.75 94 ARG A N 1
ATOM 665 C CA . ARG A 1 94 ? 31.336 -9.504 -36.827 1.00 94.75 94 ARG A CA 1
ATOM 666 C C . ARG A 1 94 ? 31.704 -8.572 -37.977 1.00 94.75 94 ARG A C 1
ATOM 668 O O . ARG A 1 94 ? 32.307 -9.035 -38.941 1.00 94.75 94 ARG A O 1
ATOM 675 N N . VAL A 1 95 ? 31.397 -7.282 -37.866 1.00 95.56 95 VAL A N 1
ATOM 676 C CA . VAL A 1 95 ? 31.801 -6.263 -38.846 1.00 95.56 95 VAL A CA 1
ATOM 677 C C . VAL A 1 95 ? 33.322 -6.145 -38.894 1.00 95.56 95 VAL A C 1
ATOM 679 O O . VAL A 1 95 ? 33.894 -6.203 -39.978 1.00 95.56 95 VAL A O 1
ATOM 682 N N . LEU A 1 96 ? 33.988 -6.064 -37.738 1.00 92.75 96 LEU A N 1
ATOM 683 C CA . LEU A 1 96 ? 35.448 -5.976 -37.670 1.00 92.75 96 LEU A CA 1
ATOM 684 C C . LEU A 1 96 ? 36.134 -7.207 -38.280 1.00 92.75 96 LEU A C 1
ATOM 686 O O . LEU A 1 96 ? 37.141 -7.070 -38.967 1.00 92.75 96 LEU A O 1
ATOM 690 N N . ARG A 1 97 ? 35.568 -8.403 -38.079 1.00 90.44 97 ARG A N 1
ATOM 691 C CA . ARG A 1 97 ? 36.068 -9.648 -38.686 1.00 90.44 97 ARG A CA 1
ATOM 692 C C . ARG A 1 97 ? 35.881 -9.728 -40.193 1.00 90.44 97 ARG A C 1
ATOM 694 O O . ARG A 1 97 ? 36.654 -10.415 -40.829 1.00 90.44 97 ARG A O 1
ATOM 701 N N . ARG A 1 98 ? 34.858 -9.083 -40.758 1.00 88.19 98 ARG A N 1
ATOM 702 C CA . ARG A 1 98 ? 34.664 -9.048 -42.218 1.00 88.19 98 ARG A CA 1
ATOM 703 C C . ARG A 1 98 ? 35.628 -8.101 -42.929 1.00 88.19 98 ARG A C 1
ATOM 705 O O . ARG A 1 98 ? 35.726 -8.161 -44.146 1.00 88.19 98 ARG A O 1
ATOM 712 N N . ARG A 1 99 ? 36.253 -7.182 -42.191 1.00 78.62 99 ARG A N 1
ATOM 713 C CA . ARG A 1 99 ? 37.162 -6.163 -42.733 1.00 78.62 99 ARG A CA 1
ATOM 714 C C . ARG A 1 99 ? 38.643 -6.533 -42.597 1.00 78.62 99 ARG A C 1
ATOM 716 O O . ARG A 1 99 ? 39.482 -5.745 -43.018 1.00 78.62 99 ARG A O 1
ATOM 723 N N . ARG A 1 100 ? 38.948 -7.672 -41.976 1.00 64.31 100 ARG A N 1
ATOM 724 C CA . ARG A 1 100 ? 40.274 -8.299 -41.966 1.00 64.31 100 ARG A CA 1
ATOM 725 C C . ARG A 1 100 ? 40.233 -9.514 -42.872 1.00 64.31 100 ARG A C 1
ATOM 727 O O . ARG A 1 100 ? 41.269 -9.768 -43.508 1.00 64.31 100 ARG A O 1
#

Foldseek 3Di:
DDDPDDPPVPVVVVVVVVVVVVVVVPPPPPPDPVVVVVVVPPDPQPPVRPPPPQDPDPNHDDDDPPDPCPCPVVVVVVVVVVVVVVVVCVVVVVVVVVVD

Sequence (100 aa):
MDDIGDLDDVDQGVEDVGALAELGGLDDDEPPAEAAHARRTMIGRSTEEVDHAPPRGRYAPVPAPEAGSTGAALRWAAPAAAVVIASAVVVGRRVLRRRR

Radius of gyration: 50.58 Å; chains: 1; bounding box: 70×54×144 Å